Protein AF-A0A0S7ER57-F1 (afdb_monomer_lite)

Radius of gyration: 14.16 Å; chains: 1; bounding box: 32×35×36 Å

Organism: NCBI:txid188132

Secondary structure (DSSP, 8-state):
---SSPPTT-S--GGGGT--TT----SEEEEETTTTEEEEEETTEEEEEETTTTEEPTT-SEEHHHHSTT--S--SEEEEETTEEEEEETTEEEEEE----

pLDDT: mean 92.25, std 9.47, range [46.44, 98.56]

Structure (mmCIF, N/CA/C/O backbone):
data_AF-A0A0S7ER57-F1
#
_entry.id   AF-A0A0S7ER57-F1
#
loop_
_atom_site.group_PDB
_atom_site.id
_atom_site.type_symbol
_atom_site.label_atom_id
_atom_site.label_alt_id
_atom_site.label_comp_id
_atom_site.label_asym_id
_atom_site.label_entity_id
_atom_site.label_seq_id
_atom_site.pdbx_PDB_ins_code
_atom_site.Cartn_x
_atom_site.Cartn_y
_atom_site.Cartn_z
_atom_site.occupancy
_atom_site.B_iso_or_equiv
_atom_site.auth_seq_id
_atom_site.auth_comp_id
_atom_site.auth_asym_id
_atom_site.auth_atom_id
_atom_site.pdbx_PDB_model_num
ATOM 1 N N . LEU A 1 1 ? 8.961 -23.204 13.349 1.00 46.44 1 LEU A N 1
ATOM 2 C CA . LEU A 1 1 ? 8.098 -22.373 12.481 1.00 46.44 1 LEU A CA 1
ATOM 3 C C . LEU A 1 1 ? 6.907 -21.906 13.312 1.00 46.44 1 LEU A C 1
ATOM 5 O O . LEU A 1 1 ? 6.011 -22.699 13.559 1.00 46.44 1 LEU A O 1
ATOM 9 N N . ASN A 1 2 ? 6.942 -20.668 13.810 1.00 60.88 2 ASN A N 1
ATOM 10 C CA . ASN A 1 2 ? 5.731 -19.966 14.249 1.00 60.88 2 ASN A CA 1
ATOM 11 C C . ASN A 1 2 ? 5.101 -19.374 12.980 1.00 60.88 2 ASN A C 1
ATOM 13 O O . ASN A 1 2 ? 5.824 -18.737 12.218 1.00 60.88 2 ASN A O 1
ATOM 17 N N . GLY A 1 3 ? 3.817 -19.631 12.715 1.00 76.44 3 GLY A N 1
ATOM 18 C CA . GLY A 1 3 ? 3.156 -19.150 11.489 1.00 76.44 3 GLY A CA 1
ATOM 19 C C . GLY A 1 3 ? 1.947 -19.951 10.992 1.00 76.44 3 GLY A C 1
ATOM 20 O O . GLY A 1 3 ? 1.352 -19.561 9.998 1.00 76.44 3 GLY A O 1
ATOM 21 N N . TYR A 1 4 ? 1.569 -21.052 11.654 1.00 85.75 4 TYR A N 1
ATOM 22 C CA . TYR A 1 4 ? 0.411 -21.870 11.249 1.00 85.75 4 TYR A CA 1
ATOM 23 C C . TYR A 1 4 ? -0.905 -21.500 11.948 1.00 85.75 4 TYR A C 1
ATOM 25 O O . TYR A 1 4 ? -1.965 -21.955 11.527 1.00 85.75 4 TYR A O 1
ATOM 33 N N . SER A 1 5 ? -0.852 -20.700 13.014 1.00 92.19 5 SER A N 1
ATOM 34 C CA . SER A 1 5 ? -2.031 -20.329 13.800 1.00 92.19 5 SER A CA 1
ATOM 35 C C . SER A 1 5 ? -2.473 -18.909 13.474 1.00 92.19 5 SER A C 1
ATOM 37 O O . SER A 1 5 ? -1.643 -18.000 13.422 1.00 92.19 5 SER A O 1
ATOM 39 N N . LEU A 1 6 ? -3.785 -18.714 13.317 1.00 92.12 6 LEU A N 1
ATOM 40 C CA . LEU A 1 6 ? -4.383 -17.382 13.285 1.00 92.12 6 LEU A CA 1
ATOM 41 C C . LEU A 1 6 ? -4.056 -16.639 14.584 1.00 92.12 6 LEU A C 1
ATOM 43 O O . LEU A 1 6 ? -4.136 -17.203 15.675 1.00 92.12 6 LEU A O 1
ATOM 47 N N . VAL A 1 7 ? -3.684 -15.368 14.451 1.00 93.44 7 VAL A N 1
ATOM 48 C CA . VAL A 1 7 ? -3.434 -14.493 15.598 1.00 93.44 7 VAL A CA 1
ATOM 49 C C . VAL A 1 7 ? -4.766 -14.146 16.258 1.00 93.44 7 VAL A C 1
ATOM 51 O O . VAL A 1 7 ? -5.755 -13.887 15.570 1.00 93.44 7 VAL A O 1
ATOM 54 N N . ASP A 1 8 ? -4.781 -14.116 17.589 1.00 95.12 8 ASP A N 1
ATOM 55 C CA . ASP A 1 8 ? -5.970 -13.751 18.355 1.00 95.12 8 ASP A CA 1
ATOM 56 C C . ASP A 1 8 ? -6.507 -12.356 17.969 1.00 95.12 8 ASP A C 1
ATOM 58 O O . ASP A 1 8 ? -5.755 -11.422 17.662 1.00 95.12 8 ASP A O 1
ATOM 62 N N . GLY A 1 9 ? -7.834 -12.221 17.952 1.00 94.62 9 GLY A N 1
ATOM 63 C CA . GLY A 1 9 ? -8.523 -10.987 17.569 1.00 94.62 9 GLY A CA 1
ATOM 64 C C . GLY A 1 9 ? -8.622 -10.701 16.060 1.00 94.62 9 GLY A C 1
ATOM 65 O O . GLY A 1 9 ? -8.976 -9.574 15.699 1.00 94.62 9 GLY A O 1
ATOM 66 N N . TYR A 1 10 ? -8.326 -11.672 15.188 1.00 95.12 10 TYR A N 1
ATOM 67 C CA . TYR A 1 10 ? -8.577 -11.618 13.736 1.00 95.12 10 TYR A CA 1
ATOM 68 C C . TYR A 1 10 ? -9.707 -12.582 13.309 1.00 95.12 10 TYR A C 1
ATOM 70 O O . TYR A 1 10 ? -9.913 -13.593 13.979 1.00 95.12 10 TYR A O 1
ATOM 78 N N . PRO A 1 11 ? -10.436 -12.310 12.201 1.00 96.44 11 PRO A N 1
ATOM 79 C CA . PRO A 1 11 ? -10.240 -11.225 11.230 1.00 96.44 11 PRO A CA 1
ATOM 80 C C . PRO A 1 11 ? -10.634 -9.837 11.761 1.00 96.44 11 PRO A C 1
ATOM 82 O O . PRO A 1 11 ? -11.480 -9.696 12.642 1.00 96.44 11 PRO A O 1
ATOM 85 N N . LYS A 1 12 ? -10.021 -8.790 11.196 1.00 96.31 12 LYS A N 1
ATOM 86 C CA . LYS A 1 12 ? -10.348 -7.381 11.462 1.00 96.31 12 LYS A CA 1
ATOM 87 C C . LYS A 1 12 ? -10.752 -6.698 10.164 1.00 96.31 12 LYS A C 1
ATOM 89 O O . LYS A 1 12 ? -10.296 -7.070 9.090 1.00 96.31 12 LYS A O 1
ATOM 94 N N . TYR A 1 13 ? -11.583 -5.668 10.273 1.00 97.06 13 TYR A N 1
ATOM 95 C CA . TYR A 1 13 ? -11.933 -4.848 9.121 1.00 97.06 13 TYR A CA 1
ATOM 96 C C . TYR A 1 13 ? -10.757 -3.984 8.661 1.00 97.06 13 TYR A C 1
ATOM 98 O O . TYR A 1 13 ? -10.118 -3.331 9.486 1.00 97.06 13 TYR A O 1
ATOM 106 N N . ILE A 1 14 ? -10.559 -3.887 7.345 1.00 97.25 14 ILE A N 1
ATOM 107 C CA . ILE A 1 14 ? -9.494 -3.082 6.727 1.00 97.25 14 ILE A CA 1
ATOM 108 C C . ILE A 1 14 ? -9.624 -1.575 7.002 1.00 97.25 14 ILE A C 1
ATOM 110 O O . ILE A 1 14 ? -8.618 -0.883 7.092 1.00 97.25 14 ILE A O 1
ATOM 114 N N . HIS A 1 15 ? -10.831 -1.061 7.276 1.00 97.00 15 HIS A N 1
ATOM 115 C CA . HIS A 1 15 ? -11.001 0.339 7.697 1.00 97.00 15 HIS A CA 1
ATOM 116 C C . HIS A 1 15 ? -10.315 0.652 9.039 1.00 97.00 15 HIS A C 1
ATOM 118 O O . HIS A 1 15 ? -10.073 1.816 9.346 1.00 97.00 15 HIS A O 1
ATOM 124 N N . LYS A 1 16 ? -9.973 -0.364 9.850 1.00 96.50 16 LYS A N 1
ATOM 125 C CA . LYS A 1 16 ? -9.169 -0.169 11.069 1.00 96.50 16 LYS A CA 1
ATOM 126 C C . LYS A 1 16 ? -7.711 0.196 10.771 1.00 96.50 16 LYS A C 1
ATOM 128 O O . LYS A 1 16 ? -7.048 0.687 11.673 1.00 96.50 16 LYS A O 1
ATOM 133 N N . LEU A 1 17 ? -7.239 -0.011 9.539 1.00 96.56 17 LEU A N 1
ATOM 134 C CA . LEU A 1 17 ? -5.927 0.454 9.073 1.00 96.56 17 LEU A CA 1
ATOM 135 C C . LEU A 1 17 ? -5.944 1.943 8.681 1.00 96.56 17 LEU A C 1
ATOM 137 O O . LEU A 1 17 ? -4.900 2.508 8.390 1.00 96.56 17 LEU A O 1
ATOM 141 N N . GLY A 1 18 ? -7.117 2.587 8.668 1.00 96.69 18 GLY A N 1
ATOM 142 C CA . GLY A 1 18 ? -7.288 3.972 8.219 1.00 96.69 18 GLY A CA 1
ATOM 143 C C . GLY A 1 18 ? -7.843 4.110 6.799 1.00 96.69 18 GLY A C 1
ATOM 144 O O . GLY A 1 18 ? -8.013 5.230 6.329 1.00 96.69 18 GLY A O 1
ATOM 145 N N . LEU A 1 19 ? -8.172 3.001 6.126 1.00 97.81 19 LEU A N 1
ATOM 146 C CA . LEU A 1 19 ? -8.846 3.037 4.826 1.00 97.81 19 LEU A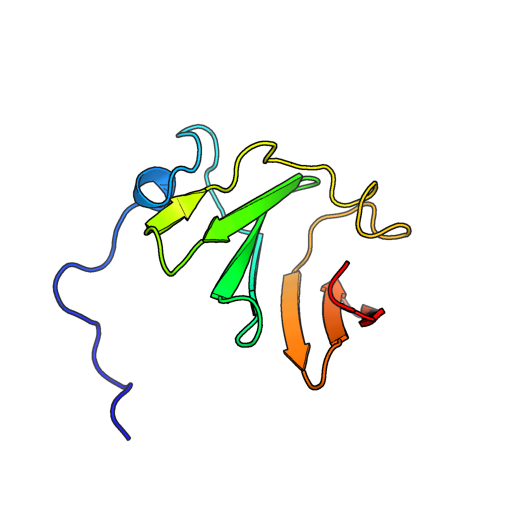 CA 1
ATOM 147 C C . LEU A 1 19 ? -10.284 3.583 4.950 1.00 97.81 19 LEU A C 1
ATOM 149 O O . LEU A 1 19 ? -10.996 3.235 5.905 1.00 97.81 19 LEU A O 1
ATOM 153 N N . PRO A 1 20 ? -10.764 4.379 3.975 1.00 97.31 20 PRO A N 1
ATOM 154 C CA . PRO A 1 20 ? -12.165 4.779 3.899 1.00 97.31 20 PRO A CA 1
ATOM 155 C C . PRO A 1 20 ? -13.107 3.569 3.847 1.00 97.31 20 PRO A C 1
ATOM 157 O O . PRO A 1 20 ? -12.804 2.550 3.235 1.00 97.31 20 PRO A O 1
ATOM 160 N N . LYS A 1 21 ? -14.313 3.684 4.419 1.00 97.12 21 LYS A N 1
ATOM 161 C CA . LYS A 1 21 ? -15.321 2.599 4.379 1.00 97.12 21 LYS A CA 1
ATOM 162 C C . LYS A 1 21 ? -15.854 2.290 2.970 1.00 97.12 21 LYS A C 1
ATOM 164 O O . LYS A 1 21 ? -16.544 1.285 2.801 1.00 97.12 21 LYS A O 1
ATOM 169 N N . SER A 1 22 ? -15.593 3.167 1.999 1.00 96.69 22 SER A N 1
ATOM 170 C CA . SER A 1 22 ? -15.883 2.940 0.582 1.00 96.69 22 SER A CA 1
ATOM 171 C C . SER A 1 22 ? -14.967 1.882 -0.030 1.00 96.69 22 SER A C 1
ATOM 173 O O . SER A 1 22 ? -15.427 1.159 -0.907 1.00 96.69 22 SER A O 1
ATOM 175 N N . VAL A 1 23 ? -13.734 1.732 0.468 1.00 97.44 23 VAL A N 1
ATOM 176 C CA . VAL A 1 23 ? -12.794 0.692 0.033 1.00 97.44 23 VAL A CA 1
ATOM 177 C C . VAL A 1 23 ? -13.311 -0.671 0.489 1.00 97.44 23 VAL A C 1
ATOM 179 O O . VAL A 1 23 ? -13.520 -0.913 1.683 1.00 97.44 23 VAL A O 1
ATOM 182 N N . ARG A 1 24 ? -13.568 -1.560 -0.476 1.00 96.44 24 ARG A N 1
ATOM 183 C CA . ARG A 1 24 ? -14.170 -2.884 -0.228 1.00 96.44 24 ARG A CA 1
ATOM 184 C C . ARG A 1 24 ? -13.179 -4.037 -0.318 1.00 96.44 24 ARG A C 1
ATOM 186 O O . ARG A 1 24 ? -13.407 -5.050 0.340 1.00 96.44 24 ARG A O 1
ATOM 193 N N . LYS A 1 25 ? -12.111 -3.875 -1.093 1.00 96.81 25 LYS A N 1
ATOM 194 C CA . LYS A 1 25 ? -11.053 -4.861 -1.311 1.00 96.81 25 LYS A CA 1
ATOM 195 C C . LYS A 1 25 ? -9.692 -4.163 -1.346 1.00 96.81 25 LYS A C 1
ATOM 197 O O . LYS A 1 25 ? -9.635 -2.943 -1.452 1.00 96.81 25 LYS A O 1
ATOM 202 N N . ILE A 1 26 ? -8.641 -4.951 -1.168 1.00 97.38 26 ILE A N 1
ATOM 203 C CA . ILE A 1 26 ? -7.252 -4.571 -1.423 1.00 97.38 26 ILE A CA 1
ATOM 204 C C . ILE A 1 26 ? -6.789 -5.549 -2.490 1.00 97.38 26 ILE A C 1
ATOM 206 O O . ILE A 1 26 ? -6.939 -6.757 -2.282 1.00 97.38 26 ILE A O 1
ATOM 210 N N . ASP A 1 27 ? -6.268 -5.035 -3.592 1.00 96.50 27 ASP A N 1
ATOM 211 C CA . ASP A 1 27 ? -5.937 -5.853 -4.760 1.00 96.50 27 ASP A CA 1
ATOM 212 C C . ASP A 1 27 ? -4.547 -6.458 -4.588 1.00 96.50 27 ASP A C 1
ATOM 214 O O . ASP A 1 27 ? -4.347 -7.662 -4.733 1.00 96.50 27 ASP A O 1
ATOM 218 N N . ALA A 1 28 ? -3.609 -5.645 -4.094 1.00 97.31 28 ALA A N 1
ATOM 219 C CA . ALA A 1 28 ? -2.282 -6.102 -3.722 1.00 97.31 28 ALA A CA 1
ATOM 220 C C . ALA A 1 28 ? -1.728 -5.349 -2.503 1.00 97.31 28 ALA A C 1
ATOM 222 O O . ALA A 1 28 ? -2.093 -4.208 -2.214 1.00 97.31 28 ALA A O 1
ATOM 223 N N . ALA A 1 29 ? -0.817 -5.988 -1.767 1.00 98.00 29 ALA A N 1
ATOM 224 C CA . ALA A 1 29 ? -0.151 -5.386 -0.618 1.00 98.00 29 ALA A CA 1
ATOM 225 C C . ALA A 1 29 ? 1.308 -5.834 -0.531 1.00 98.00 29 ALA A C 1
ATOM 227 O O . ALA A 1 29 ? 1.621 -7.003 -0.755 1.00 98.00 29 ALA A O 1
ATOM 228 N N . VAL A 1 30 ? 2.198 -4.917 -0.154 1.00 97.94 30 VAL A N 1
ATOM 229 C CA . VAL A 1 30 ? 3.628 -5.206 -0.005 1.00 97.94 30 VAL A CA 1
ATOM 230 C C . VAL A 1 30 ? 4.214 -4.472 1.190 1.00 97.94 30 VAL A C 1
ATOM 232 O O . VAL A 1 30 ? 4.071 -3.260 1.331 1.00 97.94 30 VAL A O 1
ATOM 235 N N . HIS A 1 31 ? 4.911 -5.215 2.047 1.00 97.69 31 HIS A N 1
ATOM 236 C CA . HIS A 1 31 ? 5.675 -4.646 3.149 1.00 97.69 31 HIS A CA 1
ATOM 237 C C . HIS A 1 31 ? 7.130 -4.413 2.731 1.00 97.69 31 HIS A C 1
ATOM 239 O O . HIS A 1 31 ? 7.851 -5.346 2.364 1.00 97.69 31 HIS A O 1
ATOM 245 N N . ILE A 1 32 ? 7.583 -3.166 2.830 1.00 95.81 32 ILE A N 1
ATOM 246 C CA . ILE A 1 32 ? 8.939 -2.753 2.480 1.00 95.81 32 ILE A CA 1
ATOM 247 C C . ILE A 1 32 ? 9.748 -2.657 3.771 1.00 95.81 32 ILE A C 1
ATOM 249 O O . ILE A 1 32 ? 9.825 -1.620 4.431 1.00 95.81 32 ILE A O 1
ATOM 253 N N . LYS A 1 33 ? 10.382 -3.777 4.129 1.00 90.69 33 LYS A N 1
ATOM 254 C CA . LYS A 1 33 ? 11.049 -3.964 5.428 1.00 90.69 33 LYS A CA 1
ATOM 255 C C . LYS A 1 33 ? 11.995 -2.826 5.816 1.00 90.69 33 LYS A C 1
ATOM 257 O O . LYS A 1 33 ? 12.088 -2.480 6.988 1.00 90.69 33 LYS A O 1
ATOM 262 N N . ASN A 1 34 ? 12.710 -2.257 4.849 1.00 90.06 34 ASN A N 1
ATOM 263 C CA . ASN A 1 34 ? 13.720 -1.250 5.148 1.00 90.06 34 ASN A CA 1
ATOM 264 C C . ASN A 1 34 ? 13.135 0.151 5.410 1.00 90.06 34 ASN A C 1
ATOM 266 O O . ASN A 1 34 ? 13.826 0.972 6.003 1.00 90.06 34 ASN A O 1
ATOM 270 N N . THR A 1 35 ? 11.906 0.441 4.969 1.00 93.62 35 THR A N 1
ATOM 271 C CA . THR A 1 35 ? 11.211 1.707 5.273 1.00 93.62 35 THR A CA 1
ATOM 272 C C . THR A 1 35 ? 10.217 1.564 6.423 1.00 93.62 35 THR A C 1
ATOM 274 O O . THR A 1 35 ? 9.789 2.572 6.976 1.00 93.62 35 THR A O 1
ATOM 277 N N . GLY A 1 36 ? 9.820 0.333 6.767 1.00 95.75 36 GLY A N 1
ATOM 278 C CA . GLY A 1 36 ? 8.725 0.084 7.706 1.00 95.75 36 GLY A CA 1
ATOM 279 C C . GLY A 1 36 ? 7.350 0.452 7.137 1.00 95.75 36 GLY A C 1
ATOM 280 O O . GLY A 1 36 ? 6.388 0.543 7.893 1.00 95.75 36 GLY A O 1
ATOM 281 N N . LYS A 1 37 ? 7.253 0.673 5.820 1.00 97.44 37 LYS A N 1
ATOM 282 C CA . LYS A 1 37 ? 5.998 1.009 5.147 1.00 97.44 37 LYS A CA 1
ATOM 283 C C . LYS A 1 37 ? 5.358 -0.233 4.550 1.00 97.44 37 LYS A C 1
ATOM 285 O O . LYS A 1 37 ? 6.046 -1.068 3.956 1.00 97.44 37 LYS A O 1
ATOM 290 N N . THR A 1 38 ? 4.041 -0.311 4.651 1.00 98.44 38 THR A N 1
ATOM 291 C CA . THR A 1 38 ? 3.221 -1.270 3.914 1.00 98.44 38 THR A CA 1
ATOM 292 C C . THR A 1 38 ? 2.393 -0.507 2.895 1.00 98.44 38 THR A C 1
ATOM 294 O O . THR A 1 38 ? 1.594 0.350 3.263 1.00 98.44 38 THR A O 1
ATOM 297 N N . LEU A 1 39 ? 2.602 -0.796 1.612 1.00 97.62 39 LEU A N 1
ATOM 298 C CA . LEU A 1 39 ? 1.803 -0.212 0.540 1.00 97.62 39 LEU A CA 1
ATOM 299 C C . LEU A 1 39 ? 0.578 -1.092 0.289 1.00 97.62 39 LEU A C 1
ATOM 301 O O . LEU A 1 39 ? 0.716 -2.313 0.187 1.00 97.62 39 LEU A O 1
ATOM 305 N N . LEU A 1 40 ? -0.598 -0.473 0.208 1.00 98.19 40 LEU A N 1
ATOM 306 C CA . LEU A 1 40 ? -1.884 -1.126 -0.049 1.00 98.19 40 LEU A CA 1
ATOM 307 C C . LEU A 1 40 ? -2.459 -0.556 -1.346 1.00 98.19 40 LEU A C 1
ATOM 309 O O . LEU A 1 40 ? -2.737 0.640 -1.398 1.00 98.19 40 LEU A O 1
ATOM 313 N N . PHE A 1 41 ? -2.624 -1.390 -2.367 1.00 97.00 41 PHE A N 1
ATOM 314 C CA . PHE A 1 41 ? -3.123 -1.000 -3.687 1.00 97.00 41 PHE A CA 1
ATOM 315 C C . PHE A 1 41 ? -4.621 -1.309 -3.792 1.00 97.00 41 PHE A C 1
ATOM 317 O O . PHE A 1 41 ? -5.059 -2.387 -3.373 1.00 97.00 41 PHE A O 1
ATOM 324 N N . VAL A 1 42 ? -5.393 -0.344 -4.294 1.00 96.31 42 VAL A N 1
ATOM 325 C CA . VAL A 1 42 ? -6.840 -0.443 -4.520 1.00 96.31 42 VAL A CA 1
ATOM 326 C C . VAL A 1 42 ? -7.170 0.285 -5.818 1.00 96.31 42 VAL A C 1
ATOM 328 O O . VAL A 1 42 ? -7.014 1.504 -5.892 1.00 96.31 42 VAL A O 1
ATOM 331 N N . ASP A 1 43 ? -7.660 -0.454 -6.806 1.00 93.69 43 ASP A N 1
ATOM 332 C CA . ASP A 1 43 ? -7.922 0.016 -8.160 1.00 93.69 43 ASP A CA 1
ATOM 333 C C . ASP A 1 43 ? -6.687 0.783 -8.706 1.00 93.69 43 ASP A C 1
ATOM 335 O O . ASP A 1 43 ? -5.575 0.253 -8.723 1.00 93.69 43 ASP A O 1
ATOM 339 N N . GLU A 1 44 ? -6.852 2.047 -9.10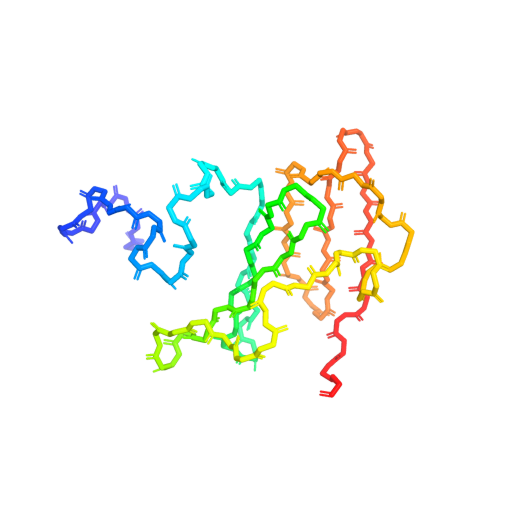4 1.00 93.31 44 GLU A N 1
ATOM 340 C CA . GLU A 1 44 ? -5.793 2.916 -9.651 1.00 93.31 44 GLU A CA 1
ATOM 341 C C . GLU A 1 44 ? -5.056 3.742 -8.572 1.00 93.31 44 GLU A C 1
ATOM 343 O O . GLU A 1 44 ? -4.221 4.601 -8.877 1.00 93.31 44 GLU A O 1
ATOM 348 N N . GLU A 1 45 ? -5.352 3.504 -7.292 1.00 95.50 45 GLU A N 1
ATOM 349 C CA . GLU A 1 45 ? -4.796 4.231 -6.154 1.00 95.50 45 GLU A CA 1
ATOM 350 C C . GLU A 1 45 ? -3.991 3.317 -5.221 1.00 95.50 45 GLU A C 1
ATOM 352 O O . GLU A 1 45 ? -4.155 2.096 -5.163 1.00 95.50 45 GLU A O 1
ATOM 357 N N . TYR A 1 46 ? -3.120 3.918 -4.414 1.00 96.69 46 TYR A N 1
ATOM 358 C CA . TYR A 1 46 ? -2.466 3.205 -3.327 1.00 96.69 46 TYR A CA 1
ATOM 359 C C . TYR A 1 46 ? -2.330 4.057 -2.069 1.00 96.69 46 TYR A C 1
ATOM 361 O O . TYR A 1 46 ? -2.310 5.287 -2.119 1.00 96.69 46 TYR A O 1
ATOM 369 N N . TRP A 1 47 ? -2.225 3.382 -0.927 1.00 98.25 47 TRP A N 1
ATOM 370 C CA . TRP A 1 47 ? -2.000 3.954 0.397 1.00 98.25 47 TRP A CA 1
ATOM 371 C C . TRP A 1 47 ? -0.640 3.505 0.920 1.00 98.25 47 TRP A C 1
ATOM 373 O O . TRP A 1 47 ? -0.238 2.364 0.702 1.00 98.25 47 TRP A O 1
ATOM 383 N N . SER A 1 48 ? 0.037 4.374 1.669 1.00 98.19 48 SER A N 1
ATOM 384 C CA . SER A 1 48 ? 1.205 4.009 2.471 1.00 98.19 48 SER A CA 1
ATOM 385 C C . SER A 1 48 ? 0.811 3.957 3.942 1.00 98.19 48 SER A C 1
ATOM 387 O O . SER A 1 48 ? 0.377 4.961 4.506 1.00 98.19 48 SER A O 1
ATOM 389 N N . TYR A 1 49 ? 0.937 2.784 4.555 1.00 98.56 49 TYR A N 1
ATOM 390 C CA . TYR A 1 49 ? 0.714 2.561 5.979 1.00 98.56 49 TYR A CA 1
ATOM 391 C C . TYR A 1 49 ? 2.054 2.509 6.711 1.00 98.56 49 TYR A C 1
ATOM 393 O O . TYR A 1 49 ? 2.946 1.742 6.341 1.00 98.56 49 TYR A O 1
ATOM 401 N N . ASP A 1 50 ? 2.195 3.319 7.754 1.00 98.12 50 ASP A N 1
ATOM 402 C CA . ASP A 1 50 ? 3.355 3.312 8.635 1.00 98.12 50 ASP A CA 1
ATOM 403 C C . ASP A 1 50 ? 3.148 2.282 9.753 1.00 98.12 50 ASP A C 1
ATOM 405 O O . ASP A 1 50 ? 2.298 2.455 10.630 1.00 98.12 50 ASP A O 1
ATOM 409 N N . GLU A 1 51 ? 3.932 1.203 9.728 1.00 97.81 51 GLU A N 1
ATOM 410 C CA . GLU A 1 51 ? 3.845 0.124 10.722 1.00 97.81 51 GLU A CA 1
ATOM 411 C C . GLU A 1 51 ? 4.332 0.557 12.115 1.00 97.81 51 GLU A C 1
ATOM 413 O O . GLU A 1 51 ? 3.945 -0.042 13.119 1.00 97.81 51 GLU A O 1
ATOM 418 N N . ALA A 1 52 ? 5.183 1.586 12.205 1.00 97.50 52 ALA A N 1
ATOM 419 C CA . ALA A 1 52 ? 5.708 2.071 13.478 1.00 97.50 52 ALA A CA 1
ATOM 420 C C . ALA A 1 52 ? 4.682 2.936 14.223 1.00 97.50 52 ALA A C 1
ATOM 422 O O . ALA A 1 52 ? 4.572 2.835 15.448 1.00 97.50 52 ALA A O 1
ATOM 423 N N . THR A 1 53 ? 3.924 3.770 13.507 1.00 97.69 53 THR A N 1
ATOM 424 C CA . THR A 1 53 ? 2.862 4.601 14.104 1.00 97.69 53 THR A CA 1
ATOM 425 C C . THR A 1 53 ? 1.492 3.927 14.076 1.00 97.69 53 THR A C 1
ATOM 427 O O . THR A 1 53 ? 0.604 4.309 14.841 1.00 97.69 53 THR A O 1
ATOM 430 N N . GLY A 1 54 ? 1.308 2.929 13.213 1.00 97.38 54 GLY A N 1
ATOM 431 C CA . GLY A 1 54 ? 0.041 2.239 13.019 1.00 97.38 54 GLY A CA 1
ATOM 432 C C . GLY A 1 54 ? -1.003 3.079 12.272 1.00 97.38 54 GLY A C 1
ATOM 433 O O . GLY A 1 54 ? -2.203 2.914 12.515 1.00 97.38 54 GLY A O 1
ATOM 434 N N . THR A 1 55 ? -0.574 3.988 11.390 1.00 97.75 55 THR A N 1
ATOM 435 C CA . THR A 1 55 ? -1.444 4.962 10.704 1.00 97.75 55 THR A CA 1
ATOM 436 C C . THR A 1 55 ? -1.102 5.114 9.224 1.00 97.75 55 THR A C 1
ATOM 438 O O . THR A 1 55 ? 0.032 4.883 8.822 1.00 97.75 55 THR A O 1
ATOM 441 N N . MET A 1 56 ? -2.059 5.579 8.413 1.00 97.94 56 MET A N 1
ATOM 442 C CA . MET A 1 56 ? -1.773 6.007 7.038 1.00 97.94 56 MET A CA 1
ATOM 443 C C . MET A 1 56 ? -0.872 7.244 7.015 1.00 97.94 56 MET A C 1
ATOM 445 O O . MET A 1 56 ? -1.064 8.169 7.810 1.00 97.94 56 MET A O 1
ATOM 449 N N . ASP A 1 57 ? 0.076 7.272 6.083 1.00 97.88 57 ASP A N 1
ATOM 450 C CA . ASP A 1 57 ? 0.909 8.440 5.827 1.00 97.88 57 ASP A CA 1
ATOM 451 C C . ASP A 1 57 ? 0.060 9.609 5.283 1.00 97.88 57 ASP A C 1
ATOM 453 O O . ASP A 1 57 ? -0.858 9.400 4.480 1.00 97.88 57 ASP A O 1
ATOM 457 N N . PRO A 1 58 ? 0.354 10.863 5.675 1.00 96.88 58 PRO A N 1
ATOM 458 C CA . PRO A 1 58 ? -0.292 12.034 5.094 1.00 96.88 58 PRO A CA 1
ATOM 459 C C . PRO A 1 58 ? -0.049 12.138 3.583 1.00 96.88 58 PRO A C 1
ATOM 461 O O . PRO A 1 58 ? 1.046 11.859 3.100 1.00 96.88 58 PRO A O 1
ATOM 464 N N . GLY A 1 59 ? -1.055 12.612 2.844 1.00 96.06 59 GLY A N 1
ATOM 465 C CA . GLY A 1 59 ? -0.968 12.778 1.388 1.00 96.06 59 GLY A CA 1
ATOM 466 C C . GLY A 1 59 ? -1.300 11.521 0.581 1.00 96.06 59 GLY A C 1
ATOM 467 O O . GLY A 1 59 ? -1.066 11.520 -0.622 1.00 96.06 59 GLY A O 1
ATOM 468 N N . PHE A 1 60 ? -1.838 10.486 1.233 1.00 97.31 60 PHE A N 1
ATOM 469 C CA . PHE A 1 60 ? -2.409 9.299 0.599 1.00 97.31 60 PHE A CA 1
ATOM 470 C C . PHE A 1 60 ? -3.953 9.306 0.659 1.00 97.31 60 PHE A C 1
ATOM 472 O O . PHE A 1 60 ? -4.511 9.865 1.612 1.00 97.31 60 PHE A O 1
ATOM 479 N N . PRO A 1 61 ? -4.658 8.669 -0.298 1.00 97.50 61 PRO A N 1
ATOM 480 C CA . PRO A 1 61 ? -4.118 7.883 -1.411 1.00 97.50 61 PRO A CA 1
ATOM 481 C C . PRO A 1 61 ? -3.376 8.711 -2.456 1.00 97.50 61 PRO A C 1
ATOM 483 O O . PRO A 1 61 ? 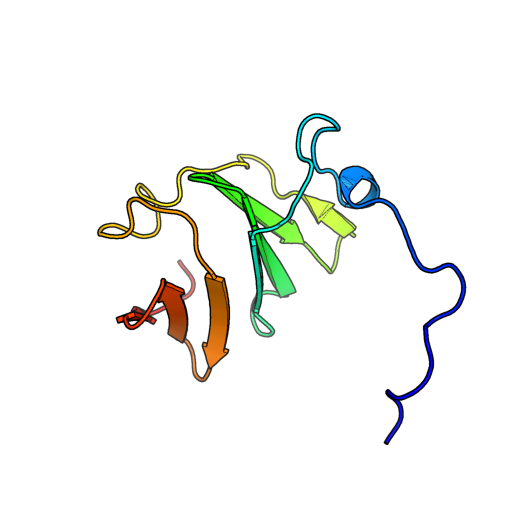-3.520 9.931 -2.524 1.00 97.50 61 PRO A O 1
ATOM 486 N N . LYS A 1 62 ? -2.575 8.016 -3.258 1.00 96.44 62 LYS A N 1
ATOM 487 C CA . LYS A 1 62 ? -1.945 8.557 -4.459 1.00 96.44 62 LYS A CA 1
ATOM 488 C C . LYS A 1 62 ? -2.288 7.701 -5.667 1.00 96.44 62 LYS A C 1
ATOM 490 O O . LYS A 1 62 ? -2.499 6.500 -5.519 1.00 96.44 62 LYS A O 1
ATOM 495 N N . SER A 1 63 ? -2.261 8.323 -6.842 1.00 94.62 63 SER A N 1
ATOM 496 C CA . SER A 1 63 ? -2.336 7.619 -8.119 1.00 94.62 63 SER A CA 1
ATOM 497 C C . SER A 1 63 ? -1.149 6.670 -8.272 1.00 94.62 63 SER A C 1
ATOM 499 O O . SER A 1 63 ? 0.005 7.050 -8.036 1.00 94.62 63 SER A O 1
ATOM 501 N N . VAL A 1 64 ? -1.439 5.436 -8.679 1.00 93.25 64 VAL A N 1
ATOM 502 C CA . VAL A 1 64 ? -0.418 4.464 -9.072 1.00 93.25 64 VAL A CA 1
ATOM 503 C C . VAL A 1 64 ? 0.363 4.979 -10.276 1.00 93.25 64 VAL A C 1
ATOM 505 O O . VAL A 1 64 ? 1.586 4.904 -10.264 1.00 93.25 64 VAL A O 1
ATOM 508 N N . GLU A 1 65 ? -0.311 5.548 -11.276 1.00 91.69 65 GLU A N 1
ATOM 509 C CA . GLU A 1 65 ? 0.330 6.024 -12.506 1.00 91.69 65 GLU A CA 1
ATOM 510 C C . GLU A 1 65 ? 1.346 7.150 -12.237 1.00 91.69 65 GLU A C 1
ATOM 512 O O . GLU A 1 65 ? 2.401 7.194 -12.873 1.00 91.69 65 GLU A O 1
ATOM 517 N N . ASP A 1 66 ? 1.071 8.021 -11.261 1.00 92.25 66 ASP A N 1
ATOM 518 C CA . ASP A 1 66 ? 1.944 9.157 -10.937 1.00 92.25 66 ASP A CA 1
ATOM 519 C C . ASP A 1 66 ? 3.290 8.711 -10.338 1.00 92.25 66 ASP A C 1
ATOM 521 O O . ASP A 1 66 ? 4.348 9.238 -10.699 1.00 92.25 66 ASP A O 1
ATOM 525 N N . ASP A 1 67 ? 3.265 7.742 -9.415 1.00 91.56 67 ASP A N 1
ATOM 526 C CA . ASP A 1 67 ? 4.464 7.277 -8.699 1.00 91.56 67 ASP A CA 1
ATOM 527 C C . ASP A 1 67 ? 5.078 6.001 -9.319 1.00 91.56 67 ASP A C 1
ATOM 529 O O . ASP A 1 67 ? 6.271 5.730 -9.130 1.00 91.56 67 ASP A O 1
ATOM 533 N N . PHE A 1 68 ? 4.310 5.263 -10.126 1.00 89.94 68 PHE A N 1
ATOM 534 C CA . PHE A 1 68 ? 4.715 4.056 -10.849 1.00 89.94 68 PHE A CA 1
ATOM 535 C C . PHE A 1 68 ? 4.308 4.116 -12.340 1.00 89.94 68 PHE A C 1
ATOM 537 O O . PHE A 1 68 ? 3.460 3.350 -12.806 1.00 89.94 68 PHE A O 1
ATOM 544 N N . PRO A 1 69 ? 4.935 5.007 -13.131 1.00 89.12 69 PRO A N 1
ATOM 545 C CA . PRO A 1 69 ? 4.510 5.300 -14.49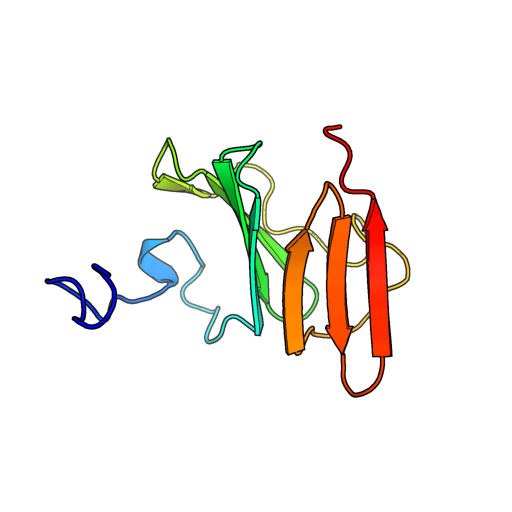8 1.00 89.12 69 PRO A CA 1
ATOM 546 C C . PRO A 1 69 ? 4.627 4.089 -15.420 1.00 89.12 69 PRO A C 1
ATOM 548 O O . PRO A 1 69 ? 5.649 3.400 -15.408 1.00 89.12 69 PRO A O 1
ATOM 551 N N . GLY A 1 70 ? 3.611 3.879 -16.259 1.00 84.56 70 GLY A N 1
ATOM 552 C CA . GLY A 1 70 ? 3.491 2.725 -17.160 1.00 84.56 70 GLY A CA 1
ATOM 553 C C . GLY A 1 70 ? 2.580 1.610 -16.638 1.00 84.56 70 GLY A C 1
ATOM 554 O O . GLY A 1 70 ? 2.401 0.611 -17.334 1.00 84.56 70 GLY A O 1
ATOM 555 N N . MET A 1 71 ? 1.995 1.783 -15.448 1.00 81.06 71 MET A N 1
ATOM 556 C CA . MET A 1 71 ? 0.982 0.892 -14.885 1.00 81.06 71 MET A CA 1
ATOM 557 C C . MET A 1 71 ? -0.346 1.651 -14.761 1.00 81.06 71 MET A C 1
ATOM 559 O O . MET A 1 71 ? -0.464 2.553 -13.939 1.00 81.06 71 MET A O 1
ATOM 563 N N . HIS A 1 72 ? -1.310 1.306 -15.620 1.00 73.19 72 HIS A N 1
ATOM 564 C CA . HIS A 1 72 ? -2.613 1.983 -15.757 1.00 73.19 72 HIS A CA 1
ATOM 565 C C . HIS A 1 72 ? -3.799 1.106 -15.315 1.00 73.19 72 HIS A C 1
ATOM 567 O O . HIS A 1 72 ? -4.931 1.386 -15.691 1.00 73.19 72 HIS A O 1
ATOM 573 N N . ASP A 1 73 ? -3.546 -0.004 -14.620 1.00 76.06 73 ASP A N 1
ATOM 574 C CA . ASP A 1 73 ? -4.567 -1.003 -14.287 1.00 76.06 73 ASP A CA 1
ATOM 575 C C . ASP A 1 73 ? -4.334 -1.571 -12.875 1.00 76.06 73 ASP A C 1
ATOM 577 O O . ASP A 1 73 ? -3.271 -1.360 -12.280 1.00 76.06 73 ASP A O 1
ATOM 581 N N . GLU A 1 74 ? -5.325 -2.300 -12.362 1.00 80.31 74 GLU A N 1
ATOM 582 C CA . GLU A 1 74 ? -5.287 -3.019 -11.085 1.00 80.31 74 GLU A CA 1
ATOM 583 C C . GLU A 1 74 ? -4.161 -4.072 -11.068 1.00 80.31 74 GLU A C 1
ATOM 585 O O . GLU A 1 74 ? -3.842 -4.688 -12.086 1.00 80.31 74 GLU A O 1
ATOM 590 N N . PHE A 1 75 ? -3.565 -4.337 -9.903 1.00 85.44 75 PHE A N 1
ATOM 591 C CA . PHE A 1 75 ? -2.550 -5.383 -9.747 1.00 85.44 75 PHE A CA 1
ATOM 592 C C . PHE A 1 75 ? -3.112 -6.650 -9.118 1.00 85.44 75 PHE A C 1
ATOM 594 O O . PHE A 1 75 ? -3.772 -6.594 -8.086 1.00 85.44 75 PHE A O 1
ATOM 601 N N . ASP A 1 76 ? -2.704 -7.803 -9.646 1.00 92.19 76 ASP A N 1
ATOM 602 C CA . ASP A 1 76 ? -3.025 -9.098 -9.040 1.00 92.19 76 ASP A CA 1
ATOM 603 C C . ASP A 1 76 ? -2.146 -9.386 -7.814 1.00 92.19 76 ASP A C 1
ATOM 605 O O . ASP A 1 76 ? -2.547 -10.087 -6.883 1.00 92.19 76 ASP A O 1
ATOM 609 N N . ALA A 1 77 ? -0.899 -8.903 -7.837 1.00 96.25 77 ALA A N 1
ATOM 610 C CA . ALA A 1 77 ? 0.053 -9.074 -6.748 1.00 96.25 77 ALA A CA 1
ATOM 611 C C . ALA A 1 77 ? 1.224 -8.088 -6.836 1.00 96.25 77 ALA A C 1
ATOM 613 O O . ALA A 1 77 ? 1.622 -7.641 -7.913 1.00 96.25 77 ALA A O 1
ATOM 614 N N . VAL A 1 78 ? 1.854 -7.834 -5.687 1.00 97.12 78 VAL A N 1
ATOM 615 C CA . VAL A 1 78 ? 3.153 -7.164 -5.600 1.00 97.12 78 VAL A CA 1
ATOM 616 C C . VAL A 1 78 ? 4.025 -7.825 -4.532 1.00 97.12 78 VAL A C 1
ATOM 618 O O . VAL A 1 78 ? 3.536 -8.268 -3.493 1.00 97.12 78 VAL A O 1
ATOM 621 N N . THR A 1 79 ? 5.334 -7.895 -4.771 1.00 97.06 79 THR A N 1
ATOM 622 C CA . THR A 1 79 ? 6.321 -8.304 -3.760 1.00 97.06 79 THR A CA 1
ATOM 623 C C . THR A 1 79 ? 7.526 -7.374 -3.750 1.00 97.06 79 THR A C 1
ATOM 625 O O . THR A 1 79 ? 7.805 -6.686 -4.730 1.00 97.06 79 THR A O 1
ATOM 628 N N . PHE A 1 80 ? 8.250 -7.347 -2.632 1.00 96.31 80 PHE A N 1
ATOM 629 C CA . PHE A 1 80 ? 9.474 -6.572 -2.477 1.00 96.31 80 PHE A CA 1
ATOM 630 C C . PHE A 1 80 ? 10.673 -7.506 -2.335 1.00 96.31 80 PHE A C 1
ATOM 632 O O . PHE A 1 80 ? 10.751 -8.301 -1.394 1.00 96.31 80 PHE A O 1
ATOM 639 N N . HIS A 1 81 ? 11.635 -7.391 -3.248 1.00 93.75 81 HIS A N 1
ATOM 640 C CA . HIS A 1 81 ? 12.839 -8.212 -3.239 1.00 93.75 81 HIS A CA 1
ATOM 641 C C . HIS A 1 81 ? 14.058 -7.391 -3.668 1.00 93.75 81 HIS A C 1
ATOM 643 O O . HIS A 1 81 ? 14.061 -6.768 -4.721 1.00 93.75 81 HIS A O 1
ATOM 649 N N . GLN A 1 82 ? 15.102 -7.379 -2.831 1.00 90.62 82 GLN A N 1
ATOM 650 C CA . GLN A 1 82 ? 16.401 -6.749 -3.126 1.00 90.62 82 GLN A CA 1
ATOM 651 C C . GLN A 1 82 ? 16.327 -5.290 -3.631 1.00 90.62 82 GLN A C 1
ATOM 653 O O . GLN A 1 82 ? 17.135 -4.872 -4.454 1.00 90.62 82 GLN A O 1
ATOM 658 N N . GLY A 1 83 ? 15.389 -4.492 -3.109 1.00 91.94 83 GLY A N 1
ATOM 659 C CA . GLY A 1 83 ? 15.230 -3.088 -3.512 1.00 91.94 83 GLY A CA 1
ATOM 660 C C . GLY A 1 83 ? 14.329 -2.878 -4.729 1.00 91.94 83 GLY A C 1
ATOM 661 O O . GLY A 1 83 ? 14.224 -1.754 -5.211 1.00 91.94 83 GLY A O 1
ATOM 662 N N . TYR A 1 84 ? 13.662 -3.927 -5.203 1.00 94.31 84 TYR A N 1
ATOM 663 C CA . TYR A 1 84 ? 12.706 -3.861 -6.298 1.00 94.31 84 TYR A CA 1
ATOM 664 C C . TYR A 1 84 ? 11.303 -4.195 -5.810 1.00 94.31 84 TYR A C 1
ATOM 666 O O . TYR A 1 84 ? 11.122 -5.099 -4.991 1.00 94.31 84 TYR A O 1
ATOM 674 N N . LEU A 1 85 ? 10.322 -3.473 -6.342 1.00 95.19 85 LEU A N 1
ATOM 675 C CA . LEU A 1 85 ? 8.925 -3.880 -6.331 1.00 95.19 85 LEU A CA 1
ATOM 676 C C .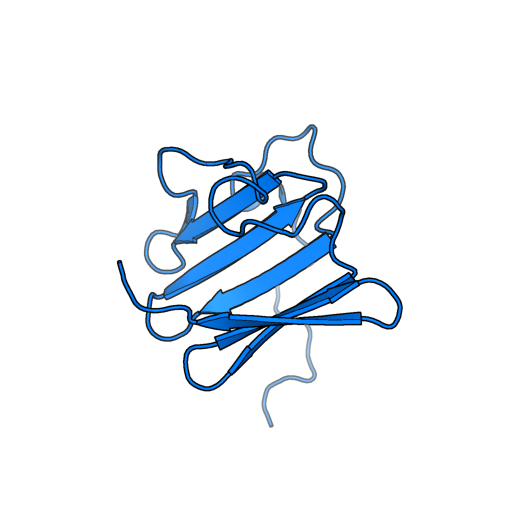 LEU A 1 85 ? 8.649 -4.663 -7.613 1.00 95.19 85 LEU A C 1
ATOM 678 O O . LEU A 1 85 ? 8.893 -4.158 -8.709 1.00 95.19 85 LEU A O 1
ATOM 682 N N . LEU A 1 86 ? 8.184 -5.898 -7.460 1.00 95.62 86 LEU A N 1
ATOM 683 C CA . LEU A 1 86 ? 7.809 -6.777 -8.559 1.00 95.62 86 LEU A CA 1
ATOM 684 C C . LEU A 1 86 ? 6.283 -6.827 -8.604 1.00 95.62 86 LEU A C 1
ATOM 686 O O . LEU A 1 86 ? 5.677 -7.421 -7.709 1.00 95.62 86 LEU A O 1
ATOM 690 N N . PHE A 1 87 ? 5.691 -6.183 -9.605 1.00 95.19 87 PHE A N 1
ATOM 691 C CA . PHE A 1 87 ? 4.246 -6.140 -9.829 1.00 95.19 87 PHE A CA 1
ATOM 692 C C . PHE A 1 87 ? 3.825 -7.209 -10.831 1.00 95.19 87 PHE A C 1
ATOM 694 O O . PHE A 1 87 ? 4.560 -7.494 -11.780 1.00 95.19 87 PHE A O 1
ATOM 701 N N . PHE A 1 88 ? 2.632 -7.765 -10.634 1.00 94.31 88 PHE A N 1
ATOM 702 C CA . PHE A 1 88 ? 2.043 -8.785 -11.492 1.00 94.31 88 PHE A CA 1
ATOM 703 C C . PHE A 1 88 ? 0.641 -8.358 -11.919 1.00 94.31 88 PHE A C 1
ATOM 705 O O . PHE A 1 88 ? -0.164 -7.944 -11.084 1.00 94.31 88 PHE A O 1
ATOM 712 N N . HIS A 1 89 ? 0.369 -8.483 -13.214 1.00 91.44 89 HIS A N 1
ATOM 713 C CA . HIS A 1 89 ? -0.950 -8.272 -13.800 1.00 91.44 89 HIS A CA 1
ATOM 714 C C . HIS A 1 89 ? -1.134 -9.252 -14.964 1.00 91.44 89 HIS A C 1
ATOM 716 O O . HIS A 1 89 ? -0.382 -9.230 -15.948 1.00 91.44 89 HIS A O 1
ATOM 722 N N . GLY A 1 90 ? -2.097 -10.161 -14.834 1.00 91.25 90 GLY A N 1
ATOM 723 C CA . GLY A 1 90 ? -2.317 -11.267 -15.752 1.00 91.25 90 GLY A CA 1
ATOM 724 C C . GLY A 1 90 ? -1.059 -12.122 -15.929 1.00 91.25 90 GLY A C 1
ATOM 725 O O . GLY A 1 90 ? -0.561 -12.757 -15.001 1.00 91.25 90 GLY A O 1
ATOM 726 N N . ASN A 1 91 ? -0.542 -12.160 -17.156 1.00 92.62 91 ASN A N 1
ATOM 727 C CA . ASN A 1 91 ? 0.672 -12.892 -17.522 1.00 92.62 91 ASN A CA 1
ATOM 728 C C . ASN A 1 91 ? 1.926 -12.002 -17.607 1.00 92.62 91 ASN A C 1
ATOM 730 O O . ASN A 1 91 ? 2.942 -12.443 -18.151 1.00 92.62 91 ASN A O 1
ATOM 734 N N . MET A 1 92 ? 1.857 -10.762 -17.116 1.00 92.81 92 MET A N 1
ATOM 735 C CA . MET A 1 92 ? 2.945 -9.786 -17.169 1.00 92.81 92 MET A CA 1
ATOM 736 C C . MET A 1 92 ? 3.545 -9.539 -15.781 1.00 92.81 92 MET A C 1
ATOM 738 O O . MET A 1 92 ? 2.839 -9.532 -14.772 1.00 92.81 92 MET A O 1
ATOM 742 N N . GLN A 1 93 ? 4.863 -9.325 -15.750 1.00 94.00 93 GLN A N 1
ATOM 743 C CA . GLN A 1 93 ? 5.622 -8.922 -14.566 1.00 94.00 93 GLN A CA 1
ATOM 744 C C . GLN A 1 93 ? 6.356 -7.611 -14.863 1.00 94.00 93 GLN A C 1
ATOM 746 O O . GLN A 1 93 ? 7.017 -7.493 -15.898 1.00 94.00 93 GLN A O 1
ATOM 751 N N . TYR A 1 94 ? 6.299 -6.670 -13.923 1.00 92.88 94 TYR A N 1
ATOM 752 C CA . TYR A 1 94 ? 6.995 -5.387 -13.986 1.00 92.88 94 TYR A CA 1
ATOM 753 C C . TYR A 1 94 ? 7.956 -5.252 -12.805 1.00 92.88 94 TYR A C 1
ATOM 755 O O . TYR A 1 94 ? 7.620 -5.625 -11.683 1.00 92.88 94 TYR A O 1
ATOM 763 N N . GLU A 1 95 ? 9.143 -4.693 -13.039 1.00 93.94 95 GLU A N 1
ATOM 764 C CA . GLU A 1 95 ? 10.141 -4.447 -11.994 1.00 93.94 95 GLU A CA 1
ATOM 765 C C . GLU A 1 95 ? 10.386 -2.948 -11.823 1.00 93.94 95 GLU A C 1
ATOM 767 O O . GLU A 1 95 ? 10.834 -2.268 -12.747 1.00 93.94 95 GLU A O 1
ATOM 772 N N . TYR A 1 96 ? 10.143 -2.440 -10.616 1.00 92.56 96 TYR A N 1
ATOM 773 C CA . TYR A 1 96 ? 10.391 -1.047 -10.256 1.00 92.56 96 TYR A CA 1
ATOM 774 C C . TYR A 1 96 ? 11.511 -0.956 -9.232 1.00 92.56 96 TYR A C 1
ATOM 776 O O . TYR A 1 96 ? 11.420 -1.504 -8.134 1.00 92.56 96 TYR A O 1
ATOM 784 N N . SER A 1 97 ? 12.569 -0.218 -9.575 1.00 91.56 97 SER A N 1
ATOM 785 C CA . SER A 1 97 ? 13.646 0.116 -8.642 1.00 91.56 97 SER A CA 1
ATOM 786 C C . SER A 1 97 ? 13.100 1.019 -7.534 1.00 91.56 97 SER A C 1
ATOM 788 O O . SER A 1 97 ? 12.968 2.230 -7.717 1.00 91.56 97 SER A O 1
ATOM 790 N N . TYR A 1 98 ? 12.866 0.450 -6.357 1.00 87.19 98 TYR A N 1
ATOM 791 C CA . TYR A 1 98 ? 12.432 1.175 -5.172 1.00 87.19 98 TYR A CA 1
ATOM 792 C C . TYR A 1 98 ? 13.657 1.667 -4.398 1.00 87.19 98 TYR A C 1
ATOM 794 O O . TYR A 1 98 ? 14.114 1.077 -3.415 1.00 87.19 98 TYR A O 1
ATOM 802 N N . ARG A 1 99 ? 14.238 2.762 -4.893 1.00 74.62 99 ARG A N 1
ATOM 803 C CA . ARG A 1 99 ? 15.242 3.521 -4.145 1.00 74.62 99 ARG A CA 1
ATOM 804 C C . ARG A 1 99 ? 14.497 4.452 -3.207 1.00 74.62 99 ARG A C 1
ATOM 806 O O . ARG A 1 99 ? 13.563 5.116 -3.645 1.00 74.62 99 ARG A O 1
ATOM 813 N N . PHE A 1 100 ? 14.923 4.505 -1.947 1.00 58.34 100 PHE A N 1
ATOM 814 C CA . PHE A 1 100 ? 14.494 5.549 -1.023 1.00 58.34 100 PHE A CA 1
ATOM 815 C C . PHE A 1 100 ? 14.646 6.898 -1.735 1.00 58.34 100 PHE A C 1
ATOM 817 O O . PHE A 1 100 ? 15.763 7.261 -2.112 1.00 58.34 100 PHE A O 1
ATOM 824 N N . ARG A 1 101 ? 13.526 7.565 -2.013 1.00 49.44 101 ARG A N 1
ATOM 825 C CA . ARG A 1 101 ? 13.537 8.990 -2.331 1.00 49.44 101 ARG A CA 1
ATOM 826 C C . ARG A 1 101 ? 13.674 9.769 -1.033 1.00 49.44 101 ARG A C 1
ATOM 828 O O . ARG A 1 101 ? 13.089 9.312 -0.026 1.00 49.44 101 ARG A O 1
#

Foldseek 3Di:
DPDPDDDPPDDDDPCQLVDDPVQDDFQEWEQDVVQCWIWTHDWQWIWTGRNVVSHTDPPDTDGCCVVPPPDNGGFNYWYDDPQWIWTHDDPDIDIDRNDDD

Sequence (101 aa):
LNGYSLVDGYPKYIHKLGLPKSVRKIDAAVHIKNTGKTLLFVDEEYWSYDEATGTMDPGFPKSVEDDFPGMHDEFDAVTFHQGY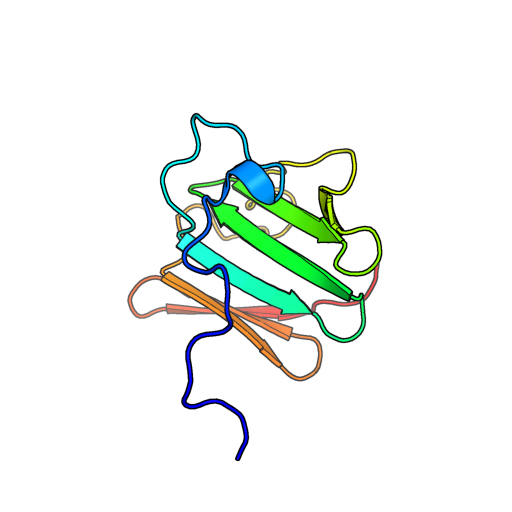LLFFHGNMQYEYSYRFR

InterPro domains:
  IPR018487 Hemopexin-like repeats [PF00045] (26-71)
  IPR018487 Hemopexin-like repeats [PS51642] (23-71)
  IPR018487 Hemopexin-like repeats [SM00120] (26-73)
  IPR036375 Hemopexin-like domain superfamily [G3DSA:2.110.10.10] (1-101)
  IPR036375 Hemopexin-like domain superfamily [SSF50923] (2-99)